Protein AF-A0A1J5DB00-F1 (afdb_monomer)

Structure (mmCIF, N/CA/C/O backbone):
data_AF-A0A1J5DB00-F1
#
_entry.id   AF-A0A1J5DB00-F1
#
loop_
_atom_site.group_PDB
_atom_site.id
_atom_site.type_symbol
_atom_site.label_atom_id
_atom_site.label_alt_id
_atom_site.label_comp_id
_atom_site.label_asym_id
_atom_site.label_entity_id
_atom_site.label_seq_id
_atom_site.pdbx_PDB_ins_code
_atom_site.Cartn_x
_atom_site.Cartn_y
_atom_site.Cartn_z
_atom_site.occupancy
_atom_site.B_iso_or_equiv
_atom_site.auth_seq_id
_atom_site.auth_comp_id
_atom_site.auth_asym_id
_atom_site.auth_atom_id
_atom_site.pdbx_PDB_model_num
ATOM 1 N N . MET A 1 1 ? -11.918 16.821 62.095 1.00 51.75 1 MET A N 1
ATOM 2 C CA . MET A 1 1 ? -10.969 15.882 61.444 1.00 51.75 1 MET A CA 1
ATOM 3 C C . MET A 1 1 ? -11.623 15.010 60.365 1.00 51.75 1 MET A C 1
ATOM 5 O O . MET A 1 1 ? -10.989 14.766 59.352 1.00 51.75 1 MET A O 1
ATOM 9 N N . LYS A 1 2 ? -12.893 14.597 60.517 1.00 47.22 2 LYS A N 1
ATOM 10 C CA . LYS A 1 2 ? -13.600 13.704 59.570 1.00 47.22 2 LYS A CA 1
ATOM 11 C C . LYS A 1 2 ? -13.885 14.350 58.197 1.00 47.22 2 LYS A C 1
ATOM 13 O O . LYS A 1 2 ? -13.725 13.693 57.183 1.00 47.22 2 LYS A O 1
ATOM 18 N N . GLY A 1 3 ? -14.226 15.646 58.177 1.00 50.00 3 GLY A N 1
ATOM 19 C CA . GLY A 1 3 ? -14.542 16.398 56.949 1.00 50.00 3 GLY A CA 1
ATOM 20 C C . GLY A 1 3 ? -13.332 16.823 56.103 1.00 50.00 3 GLY A C 1
ATOM 21 O O . GLY A 1 3 ? -13.448 16.982 54.895 1.00 50.00 3 GLY A O 1
ATOM 22 N N . VAL A 1 4 ? -12.154 16.974 56.719 1.00 58.81 4 VAL A N 1
ATOM 23 C CA . VAL A 1 4 ? -10.918 17.361 56.008 1.00 58.81 4 VAL A CA 1
ATOM 24 C C . VAL A 1 4 ? -10.347 16.165 55.243 1.00 58.81 4 VAL A C 1
ATOM 26 O O . VAL A 1 4 ? -9.929 16.308 54.098 1.00 58.81 4 VAL A O 1
ATOM 29 N N . ALA A 1 5 ? -10.414 14.969 55.838 1.00 57.78 5 ALA A N 1
ATOM 30 C CA . ALA A 1 5 ? -10.019 13.729 55.178 1.00 57.78 5 ALA A CA 1
ATOM 31 C C . ALA A 1 5 ? -10.920 13.404 53.972 1.00 57.78 5 ALA A C 1
ATOM 33 O O . ALA A 1 5 ? -10.422 12.997 52.930 1.00 57.78 5 ALA A O 1
ATOM 34 N N . THR A 1 6 ? -12.233 13.642 54.067 1.00 59.72 6 THR A N 1
ATOM 35 C CA . THR A 1 6 ? -13.166 13.377 52.958 1.00 59.72 6 THR A CA 1
ATOM 36 C C . THR A 1 6 ? -13.004 14.347 51.788 1.00 59.72 6 THR A C 1
ATOM 38 O O . THR A 1 6 ? -13.083 13.923 50.641 1.00 59.72 6 THR A O 1
ATOM 41 N N . VAL A 1 7 ? -12.725 15.631 52.047 1.00 61.22 7 VAL A N 1
ATOM 42 C CA . VAL A 1 7 ? -12.489 16.622 50.978 1.00 61.22 7 VAL A CA 1
ATOM 43 C C . VAL A 1 7 ? -11.171 16.347 50.247 1.00 61.22 7 VAL A C 1
ATOM 45 O O . VAL A 1 7 ? -11.119 16.458 49.025 1.00 61.22 7 VAL A O 1
ATOM 48 N N . ALA A 1 8 ? -10.133 15.917 50.972 1.00 59.66 8 ALA A N 1
ATOM 49 C CA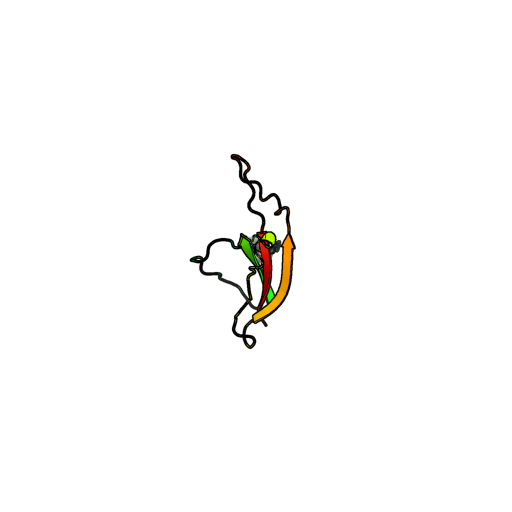 . ALA A 1 8 ? -8.843 15.567 50.382 1.00 59.66 8 ALA A CA 1
ATOM 50 C C . ALA A 1 8 ? -8.910 14.320 49.479 1.00 59.66 8 ALA A C 1
ATOM 52 O O . ALA A 1 8 ? -8.236 14.263 48.458 1.00 59.66 8 ALA A O 1
ATOM 53 N N . VAL A 1 9 ? -9.741 13.328 49.812 1.00 60.09 9 VAL A N 1
ATOM 54 C CA . VAL A 1 9 ? -9.886 12.114 48.986 1.00 60.09 9 VAL A CA 1
ATOM 55 C C . VAL A 1 9 ? -10.643 12.404 47.684 1.00 60.09 9 VAL A C 1
ATOM 57 O O . VAL A 1 9 ? -10.287 11.874 46.633 1.00 60.09 9 VAL A O 1
ATOM 60 N N . ILE A 1 10 ? -11.646 13.287 47.721 1.00 61.22 10 ILE A N 1
ATOM 61 C CA . ILE A 1 10 ? -12.435 13.659 46.536 1.00 61.22 10 ILE A CA 1
ATOM 62 C C . ILE A 1 10 ? -11.610 14.512 45.559 1.00 61.22 10 ILE A C 1
ATOM 64 O O . ILE A 1 10 ? -11.731 14.341 44.346 1.00 61.22 10 ILE A O 1
ATOM 68 N N . SER A 1 11 ? -10.735 15.393 46.056 1.00 57.62 11 SER A N 1
ATOM 69 C CA . SER A 1 11 ? -9.869 16.204 45.189 1.00 57.62 11 SER A CA 1
ATOM 70 C C . SER A 1 11 ? -8.800 15.372 44.472 1.00 57.62 11 SER A C 1
ATOM 72 O O . SER A 1 11 ? -8.510 15.640 43.308 1.00 57.62 11 SER A O 1
ATOM 74 N N . ILE A 1 12 ? -8.264 14.328 45.113 1.00 57.94 12 ILE A N 1
ATOM 75 C CA . ILE A 1 12 ? -7.281 13.414 44.505 1.00 57.94 12 ILE A CA 1
ATOM 76 C C . ILE A 1 12 ? -7.916 12.582 43.375 1.00 57.94 12 ILE A C 1
ATOM 78 O O . ILE A 1 12 ? -7.274 12.359 42.351 1.00 57.94 12 ILE A O 1
ATOM 82 N N . LEU A 1 13 ? -9.189 1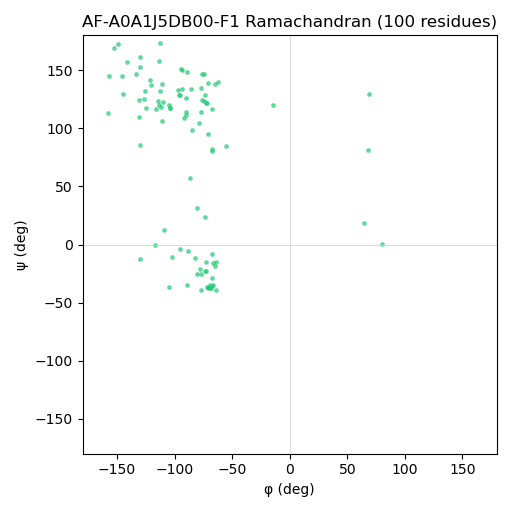2.193 43.514 1.00 55.47 13 LEU A N 1
ATOM 83 C CA . LEU A 1 13 ? -9.937 11.424 42.507 1.00 55.47 13 LEU A CA 1
ATOM 84 C C . LEU A 1 13 ? -10.217 12.204 41.208 1.00 55.47 13 LEU A C 1
ATOM 86 O O . LEU A 1 13 ? -10.290 11.601 40.140 1.00 55.47 13 LEU A O 1
ATOM 90 N N . MET A 1 14 ? -10.337 13.535 41.268 1.00 56.50 14 MET A N 1
ATOM 91 C CA . MET A 1 14 ? -10.595 14.367 40.081 1.00 56.50 14 MET A CA 1
ATOM 92 C C . MET A 1 14 ? -9.344 14.661 39.240 1.00 56.50 14 MET A C 1
ATOM 94 O O . MET A 1 14 ? -9.458 14.883 38.037 1.00 56.50 14 MET A O 1
ATOM 98 N N . VAL A 1 15 ? -8.142 14.627 39.828 1.00 55.88 15 VAL A N 1
ATOM 99 C CA . VAL A 1 15 ? -6.883 14.879 39.094 1.00 55.88 15 VAL A CA 1
ATOM 100 C C . VAL A 1 15 ? -6.510 13.699 38.184 1.00 55.88 15 VAL A C 1
ATOM 102 O O . VAL A 1 15 ? -5.833 13.877 37.173 1.00 55.88 15 VAL A O 1
ATOM 105 N N . SER A 1 16 ? -7.008 12.496 38.478 1.00 56.28 16 SER A N 1
ATOM 106 C CA . SER A 1 16 ? -6.722 11.281 37.704 1.00 56.28 16 SER A CA 1
ATOM 107 C C . SER A 1 16 ? -7.421 11.223 36.339 1.00 56.28 16 SER A C 1
ATOM 109 O O . SER A 1 16 ? -7.028 10.422 35.497 1.00 56.28 16 SER A O 1
ATOM 111 N N . LEU A 1 17 ? -8.433 12.064 36.091 1.00 53.91 17 LEU A N 1
ATOM 112 C CA . LEU A 1 17 ? -9.245 12.010 34.866 1.00 53.91 17 LEU A CA 1
ATOM 113 C C . LEU A 1 17 ? -8.683 12.840 33.698 1.00 53.91 17 LEU A C 1
ATOM 115 O O . LEU A 1 17 ? -9.210 12.763 32.593 1.00 53.91 17 LEU A O 1
ATOM 119 N N . ILE A 1 18 ? -7.613 13.616 33.911 1.00 57.22 18 ILE A N 1
ATOM 120 C CA . ILE A 1 18 ? -7.050 14.520 32.885 1.00 57.22 18 ILE A CA 1
ATOM 121 C C . ILE A 1 18 ? -5.777 13.935 32.235 1.00 57.22 18 ILE A C 1
ATOM 123 O O . ILE A 1 18 ? -5.342 14.392 31.181 1.00 57.22 18 ILE A O 1
ATOM 127 N N . ALA A 1 19 ? -5.216 12.848 32.775 1.00 57.25 19 ALA A N 1
ATOM 128 C CA . ALA A 1 19 ? -4.028 12.173 32.233 1.00 57.25 19 ALA A CA 1
ATOM 129 C C . ALA A 1 19 ? -4.331 11.219 31.052 1.00 57.25 19 ALA A C 1
ATOM 131 O O . ALA A 1 19 ? -3.672 10.196 30.891 1.00 57.25 19 ALA A O 1
ATOM 132 N N . GLY A 1 20 ? -5.350 11.531 30.245 1.00 52.94 20 GLY A N 1
ATOM 133 C CA . GLY A 1 20 ? -5.812 10.702 29.125 1.00 52.94 20 GLY A CA 1
ATOM 134 C C . GLY A 1 20 ? -5.694 11.345 27.743 1.00 52.94 20 GLY A C 1
ATOM 135 O O . GLY A 1 20 ? -6.033 10.703 26.755 1.00 52.94 20 GLY A O 1
ATOM 136 N N . CYS A 1 21 ? -5.203 12.584 27.627 1.00 57.72 21 CYS A N 1
ATOM 137 C CA . CYS A 1 21 ? -4.976 13.222 26.324 1.00 57.72 21 CYS A CA 1
ATOM 138 C C . CYS A 1 21 ? -3.585 12.849 25.771 1.00 57.72 21 CYS A C 1
ATOM 140 O O . CYS A 1 21 ? -2.727 13.696 25.557 1.00 57.72 21 CYS A O 1
ATOM 142 N N . GLY A 1 22 ? -3.334 11.545 25.632 1.00 52.91 22 GLY A N 1
ATOM 143 C CA . GLY A 1 22 ? -2.142 10.978 24.984 1.00 52.91 22 GLY A CA 1
ATOM 144 C C . GLY A 1 22 ? -2.461 10.322 23.637 1.00 52.91 22 GLY A C 1
ATOM 145 O O . GLY A 1 22 ? -1.657 9.556 23.115 1.00 52.91 22 GLY A O 1
ATOM 146 N N . GLY A 1 23 ? -3.662 10.563 23.107 1.00 49.94 23 GLY A N 1
ATOM 147 C CA . GLY A 1 23 ? -4.140 9.971 21.866 1.00 49.94 23 GLY A CA 1
ATOM 148 C C . GLY A 1 23 ? -3.677 10.758 20.647 1.00 49.94 23 GLY A C 1
ATOM 149 O O . GLY A 1 23 ? -4.321 11.725 20.266 1.00 49.94 23 GLY A O 1
ATOM 150 N N . VAL A 1 24 ? -2.602 10.266 20.028 1.00 50.41 24 VAL A N 1
ATOM 151 C CA . VAL A 1 24 ? -2.281 10.421 18.601 1.00 50.41 24 VAL A CA 1
ATOM 152 C C . VAL A 1 24 ? -1.931 11.854 18.164 1.00 50.41 24 VAL A C 1
ATOM 154 O O . VAL A 1 24 ? -2.709 12.557 17.527 1.00 50.41 24 VAL A O 1
ATOM 157 N N . CYS A 1 25 ? -0.676 12.253 18.395 1.00 51.75 25 CYS A N 1
ATOM 158 C CA . CYS A 1 25 ? 0.004 13.174 17.479 1.00 51.75 25 CYS A CA 1
ATOM 159 C C . CYS A 1 25 ? 0.220 12.413 16.156 1.00 51.75 25 CYS A C 1
ATOM 161 O O . CYS A 1 25 ? 1.263 11.797 15.958 1.00 51.75 25 CYS A O 1
ATOM 163 N N . GLY A 1 26 ? -0.831 12.345 15.334 1.00 54.81 26 GLY A N 1
ATOM 164 C CA . GLY A 1 26 ? -0.938 11.472 14.166 1.00 54.81 26 GLY A CA 1
ATOM 165 C C . GLY A 1 26 ? -0.040 11.905 13.020 1.00 54.81 26 GLY A C 1
ATOM 166 O O . GLY A 1 26 ? -0.421 12.747 12.212 1.00 54.81 26 GLY A O 1
ATOM 167 N N . GLY A 1 27 ? 1.150 11.315 12.949 1.00 66.50 27 GLY A N 1
ATOM 168 C CA . GLY A 1 27 ? 1.815 11.122 11.667 1.00 66.50 27 GLY A CA 1
ATOM 169 C C . GLY A 1 27 ? 1.147 9.964 10.928 1.00 66.50 27 GLY A C 1
ATOM 170 O O . GLY A 1 27 ? 0.673 9.022 11.561 1.00 66.50 27 GLY A O 1
ATOM 171 N N . VAL A 1 28 ? 1.093 10.038 9.600 1.00 80.81 28 VAL A N 1
ATOM 172 C CA . VAL A 1 28 ? 0.718 8.885 8.775 1.00 80.81 28 VAL A CA 1
ATOM 173 C 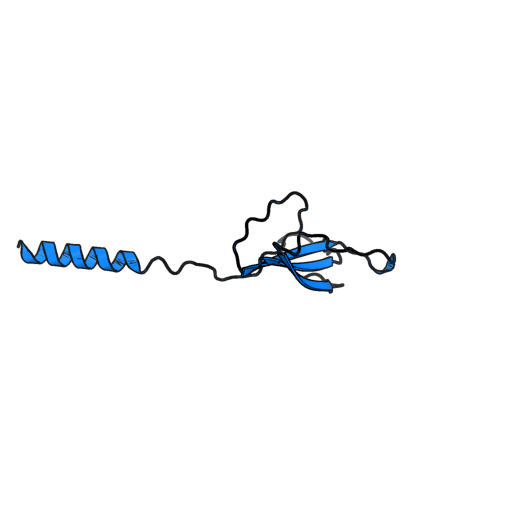C . VAL A 1 28 ? 1.878 7.891 8.822 1.00 80.81 28 VAL A C 1
ATOM 175 O O . VAL A 1 28 ? 3.012 8.250 8.498 1.00 80.81 28 VAL A O 1
ATOM 178 N N . GLU A 1 29 ? 1.607 6.667 9.268 1.00 85.44 29 GLU A N 1
ATOM 179 C CA . GLU A 1 29 ? 2.622 5.616 9.369 1.00 85.44 29 GLU A CA 1
ATOM 180 C C . GLU A 1 29 ? 3.035 5.134 7.972 1.00 85.44 29 GLU A C 1
ATOM 182 O O . GLU A 1 29 ? 2.195 4.975 7.082 1.00 85.44 29 GLU A O 1
ATOM 187 N N . VAL A 1 30 ? 4.339 4.910 7.783 1.00 87.00 30 VAL A N 1
ATOM 188 C CA . VAL A 1 30 ? 4.931 4.491 6.505 1.00 87.00 30 VAL A CA 1
ATOM 189 C C . VAL A 1 30 ? 5.514 3.092 6.648 1.00 87.00 30 VAL A C 1
ATOM 191 O O . VAL A 1 30 ? 6.400 2.855 7.470 1.00 87.00 30 VAL A O 1
ATOM 194 N N . TYR A 1 31 ? 5.059 2.183 5.796 1.00 87.75 31 TYR A N 1
ATOM 195 C CA . TYR A 1 31 ? 5.438 0.778 5.768 1.00 87.75 31 TYR A CA 1
ATOM 196 C C . TYR A 1 31 ? 6.260 0.478 4.517 1.00 87.75 31 TYR A C 1
ATOM 198 O O . TYR A 1 31 ? 5.950 0.963 3.435 1.00 87.75 31 TYR A O 1
ATOM 206 N N . THR A 1 32 ? 7.319 -0.317 4.668 1.00 88.31 32 THR A N 1
ATOM 207 C CA . THR A 1 32 ? 8.209 -0.728 3.558 1.00 88.31 32 THR A CA 1
ATOM 208 C C . THR A 1 32 ? 8.443 -2.237 3.515 1.00 88.31 32 THR A C 1
ATOM 210 O O . THR A 1 32 ? 8.969 -2.751 2.533 1.00 88.31 32 THR A O 1
ATOM 213 N N . ASP A 1 33 ? 8.057 -2.947 4.576 1.00 89.38 33 ASP A N 1
ATOM 214 C CA . ASP A 1 33 ? 8.222 -4.390 4.709 1.00 89.38 33 ASP A CA 1
ATOM 215 C C . ASP A 1 33 ? 6.941 -5.104 4.264 1.00 89.38 33 ASP A C 1
ATOM 217 O O . ASP A 1 33 ? 5.846 -4.780 4.726 1.00 89.38 33 ASP A O 1
ATOM 221 N N . SER A 1 34 ? 7.084 -6.083 3.372 1.00 88.38 34 SER A N 1
ATOM 222 C CA . SER A 1 34 ? 5.978 -6.873 2.835 1.00 88.38 34 SER A CA 1
ATOM 223 C C . SER A 1 34 ? 5.383 -7.869 3.832 1.00 88.38 34 SER A C 1
ATOM 225 O O . SER A 1 34 ? 4.248 -8.296 3.644 1.00 88.38 34 SER A O 1
ATOM 227 N N . GLU A 1 35 ? 6.127 -8.274 4.865 1.00 92.19 35 GLU A N 1
ATOM 228 C CA . GLU A 1 35 ? 5.660 -9.265 5.850 1.00 92.19 35 GLU A CA 1
ATOM 229 C C . GLU A 1 35 ? 5.062 -8.616 7.108 1.00 92.19 35 GLU A C 1
ATOM 231 O O . GLU A 1 35 ? 4.547 -9.302 7.997 1.00 92.19 35 GLU A O 1
ATOM 236 N N . GLN A 1 36 ? 5.099 -7.285 7.196 1.00 91.12 36 GLN A N 1
ATOM 237 C CA . GLN A 1 36 ? 4.595 -6.563 8.352 1.00 91.12 36 GLN A CA 1
ATOM 238 C C . GLN A 1 36 ? 3.062 -6.536 8.378 1.00 91.12 36 GLN A C 1
ATOM 240 O O . GLN A 1 36 ? 2.402 -6.002 7.488 1.00 91.12 36 GLN A O 1
ATOM 245 N N . VAL A 1 37 ? 2.484 -7.029 9.476 1.00 93.69 37 VAL A N 1
ATOM 246 C CA . VAL A 1 37 ? 1.056 -6.851 9.762 1.00 93.69 37 VAL A CA 1
ATOM 247 C C . VAL A 1 37 ? 0.796 -5.400 10.174 1.00 93.69 37 VAL A C 1
ATOM 249 O O . VAL A 1 37 ? 1.351 -4.912 11.161 1.00 93.69 37 VAL A O 1
ATOM 252 N N . ILE A 1 38 ? -0.074 -4.719 9.427 1.00 91.75 38 ILE A N 1
ATOM 253 C CA . ILE A 1 38 ? -0.489 -3.338 9.691 1.00 91.75 38 ILE A CA 1
ATOM 254 C C . ILE A 1 38 ? -1.749 -3.356 10.562 1.00 91.75 38 ILE A C 1
ATOM 256 O O . ILE A 1 38 ? -2.838 -3.699 10.103 1.00 91.75 38 ILE A O 1
ATOM 260 N N . ASN A 1 39 ? -1.608 -2.960 11.828 1.00 91.19 39 ASN A N 1
ATOM 261 C CA . ASN A 1 39 ? -2.742 -2.774 12.731 1.00 91.19 39 ASN A CA 1
ATOM 262 C C . ASN A 1 39 ? -3.242 -1.329 12.629 1.00 91.19 39 ASN A C 1
ATOM 264 O O . ASN A 1 39 ? -2.555 -0.411 13.070 1.00 91.19 39 ASN A O 1
ATOM 268 N N . THR A 1 40 ? -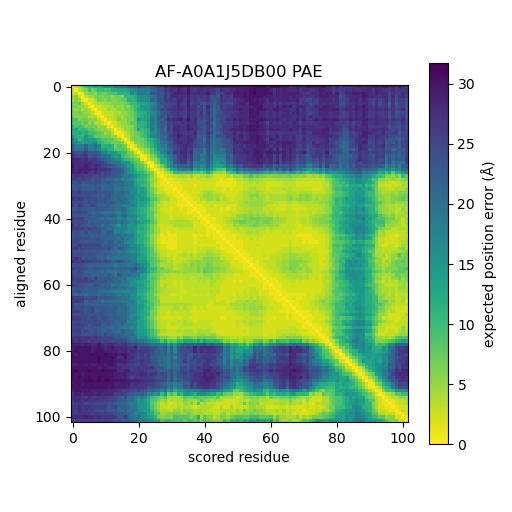4.443 -1.136 12.082 1.00 88.00 40 THR A N 1
ATOM 269 C CA . THR A 1 40 ? -5.058 0.185 11.879 1.00 88.00 40 THR A CA 1
ATOM 270 C C . THR A 1 40 ? -6.493 0.234 12.413 1.00 88.00 40 THR A C 1
ATOM 272 O O . THR A 1 40 ? -7.130 -0.802 12.627 1.00 88.00 40 THR A O 1
ATOM 275 N N . THR A 1 41 ? -7.017 1.435 12.645 1.00 87.31 41 THR A N 1
ATOM 276 C CA . THR A 1 41 ? -8.409 1.671 13.060 1.00 87.31 41 THR A CA 1
ATOM 277 C C . THR A 1 41 ? -9.207 2.383 11.961 1.00 87.31 41 THR A C 1
ATOM 279 O O . THR A 1 41 ? -8.681 2.718 10.903 1.00 87.31 41 THR A O 1
ATOM 282 N N . VAL A 1 42 ? -10.521 2.530 12.153 1.00 85.94 42 VAL A N 1
ATOM 283 C CA . VAL A 1 42 ? -11.393 3.205 11.171 1.00 85.94 42 VAL A CA 1
ATOM 284 C C . VAL A 1 42 ? -10.964 4.669 11.017 1.00 85.94 42 VAL A C 1
ATOM 286 O O . VAL A 1 42 ? -10.663 5.318 12.019 1.00 85.94 42 VAL A O 1
ATOM 289 N N . ASN A 1 43 ? -10.967 5.181 9.781 1.00 85.06 43 ASN A N 1
ATOM 290 C CA . ASN A 1 43 ? -10.515 6.529 9.405 1.00 85.06 43 ASN A CA 1
ATOM 291 C C . ASN A 1 43 ? -9.019 6.813 9.632 1.00 85.06 43 ASN A C 1
ATOM 293 O O . ASN A 1 43 ? -8.623 7.976 9.698 1.00 85.06 43 ASN A O 1
ATOM 297 N N . GLN A 1 44 ? -8.183 5.783 9.778 1.00 86.56 44 GLN A N 1
ATOM 298 C CA . GLN A 1 44 ? -6.734 5.962 9.784 1.00 86.56 44 GLN A CA 1
ATOM 299 C C . GLN A 1 44 ? -6.142 5.685 8.406 1.00 86.56 44 GLN A C 1
ATOM 301 O O . GLN A 1 44 ? -6.434 4.669 7.772 1.00 86.56 44 GLN A O 1
ATOM 306 N N . GLU A 1 45 ? -5.282 6.601 7.978 1.00 89.62 45 GLU A N 1
ATOM 307 C CA . GLU A 1 45 ? -4.473 6.483 6.772 1.00 89.62 45 GLU A CA 1
ATOM 308 C C . GLU A 1 45 ? -3.143 5.804 7.090 1.00 89.62 45 GLU A C 1
ATOM 310 O O . GLU A 1 45 ? -2.568 5.980 8.169 1.00 89.62 45 GLU A O 1
ATOM 315 N N . PHE A 1 46 ? -2.631 5.069 6.114 1.00 90.19 46 PHE A N 1
ATOM 316 C CA . PHE A 1 46 ? -1.272 4.557 6.126 1.00 90.19 46 PHE A CA 1
ATOM 317 C C . PHE A 1 46 ? -0.667 4.637 4.729 1.00 90.19 46 PHE A C 1
ATOM 319 O O . PHE A 1 46 ? -1.374 4.674 3.719 1.00 90.19 46 PHE A O 1
ATOM 326 N N . ILE A 1 47 ? 0.661 4.656 4.682 1.00 91.19 47 ILE A N 1
ATOM 327 C CA . ILE A 1 47 ? 1.435 4.684 3.447 1.00 91.19 47 ILE A CA 1
ATOM 328 C C . ILE A 1 47 ? 2.192 3.370 3.305 1.00 91.19 47 ILE A C 1
ATOM 330 O O . ILE A 1 47 ? 2.888 2.948 4.224 1.00 91.19 47 ILE A O 1
ATOM 334 N N . ILE A 1 48 ? 2.122 2.761 2.127 1.00 90.31 48 ILE A N 1
ATOM 335 C CA . ILE A 1 48 ? 3.020 1.691 1.700 1.00 90.31 48 ILE A CA 1
ATOM 336 C C . ILE A 1 48 ? 4.017 2.300 0.714 1.00 90.31 48 ILE A C 1
ATOM 338 O O . ILE A 1 48 ? 3.630 2.801 -0.341 1.00 90.31 48 ILE A O 1
ATOM 342 N N . ALA A 1 49 ? 5.299 2.273 1.063 1.00 90.31 49 ALA A N 1
ATOM 343 C CA . ALA A 1 49 ? 6.387 2.738 0.221 1.00 90.31 49 ALA A CA 1
ATOM 344 C C . ALA A 1 49 ? 7.145 1.541 -0.368 1.00 90.31 49 ALA A C 1
ATOM 346 O O . ALA A 1 49 ? 7.692 0.717 0.364 1.00 90.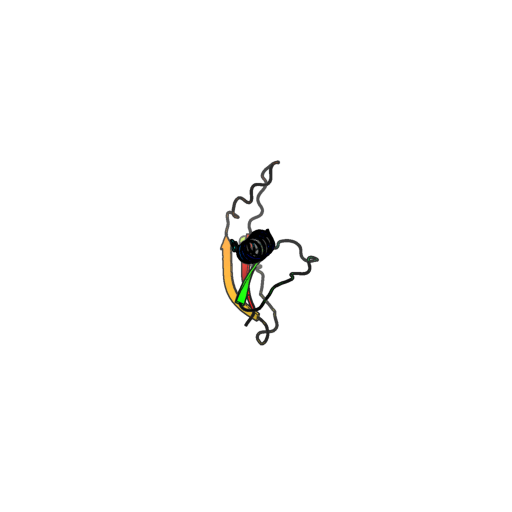31 49 ALA A O 1
ATOM 347 N N . LEU A 1 50 ? 7.173 1.461 -1.698 1.00 88.50 50 LEU A N 1
ATOM 348 C CA . LEU A 1 50 ? 7.802 0.387 -2.463 1.00 88.50 50 LEU A CA 1
ATOM 349 C C . LEU A 1 50 ? 8.869 0.959 -3.387 1.00 88.50 50 LEU A C 1
ATOM 351 O O . LEU A 1 50 ? 8.661 1.998 -4.011 1.00 88.50 50 LEU A O 1
ATOM 355 N N . ASP A 1 51 ? 9.981 0.256 -3.545 1.00 87.38 51 ASP A N 1
ATOM 356 C CA . ASP A 1 51 ? 10.988 0.634 -4.533 1.00 87.38 51 ASP A CA 1
ATOM 357 C C . ASP A 1 51 ? 10.411 0.497 -5.952 1.00 87.38 51 ASP A C 1
ATOM 359 O O . ASP A 1 51 ? 9.691 -0.456 -6.269 1.00 87.38 51 ASP A O 1
ATOM 363 N N . SER A 1 52 ? 10.707 1.462 -6.824 1.00 83.50 52 SER A N 1
ATOM 364 C CA . SER A 1 52 ? 10.201 1.478 -8.199 1.00 83.50 52 SER A CA 1
ATOM 365 C C . SER A 1 52 ? 11.214 2.071 -9.173 1.00 83.50 52 SER A C 1
ATOM 367 O O . SER A 1 52 ? 11.944 3.009 -8.854 1.00 83.50 52 SER A O 1
ATOM 369 N N . ASN A 1 53 ? 11.246 1.528 -10.393 1.00 85.50 53 ASN A N 1
ATOM 370 C CA . ASN A 1 53 ? 12.072 2.033 -11.485 1.00 85.50 53 ASN A CA 1
ATOM 371 C C . ASN A 1 53 ? 11.235 2.209 -12.768 1.00 85.50 53 ASN A C 1
ATOM 373 O O . ASN A 1 53 ? 11.250 1.327 -13.636 1.00 85.50 53 ASN A O 1
ATOM 377 N N . PRO A 1 54 ? 10.559 3.359 -12.948 1.00 84.12 54 PRO A N 1
ATOM 378 C CA . PRO A 1 54 ? 9.657 3.577 -14.078 1.00 84.12 54 PRO A CA 1
ATOM 379 C C . PRO A 1 54 ? 10.374 3.617 -15.433 1.00 84.12 54 PRO A C 1
ATOM 381 O O . PRO A 1 54 ? 9.730 3.453 -16.465 1.00 84.12 54 PRO A O 1
ATOM 384 N N . THR A 1 55 ? 11.706 3.775 -15.471 1.00 87.62 55 THR A N 1
ATOM 385 C CA . THR A 1 55 ? 12.473 3.746 -16.735 1.00 87.62 55 THR A CA 1
ATOM 386 C C . THR A 1 55 ? 12.437 2.382 -17.424 1.00 87.62 55 THR A C 1
ATOM 388 O O . THR A 1 55 ? 12.698 2.284 -18.619 1.00 87.62 55 THR A O 1
ATOM 391 N N . THR A 1 56 ? 12.081 1.333 -16.680 1.00 90.00 56 THR A N 1
ATOM 392 C CA . THR A 1 56 ? 11.917 -0.027 -17.204 1.00 90.00 56 THR A CA 1
ATOM 393 C C . THR A 1 56 ? 10.555 -0.263 -17.861 1.00 90.00 56 THR A C 1
ATOM 395 O O . THR A 1 56 ? 10.375 -1.290 -18.510 1.00 90.00 56 THR A O 1
ATOM 398 N N . GLY A 1 57 ? 9.598 0.658 -17.695 1.00 89.19 57 GLY A N 1
ATOM 399 C CA . GLY A 1 57 ? 8.207 0.482 -18.120 1.00 89.19 57 GLY A CA 1
ATOM 400 C C . GLY A 1 57 ? 7.345 -0.350 -17.162 1.00 89.19 57 GLY A C 1
ATOM 401 O O . GLY A 1 57 ? 6.166 -0.542 -17.445 1.00 89.19 57 GLY A O 1
ATOM 402 N N . TYR A 1 58 ? 7.899 -0.822 -16.041 1.00 88.62 58 TYR A N 1
ATOM 403 C CA . TYR A 1 58 ? 7.156 -1.519 -14.988 1.00 88.62 58 TYR A CA 1
ATOM 404 C C . TYR A 1 58 ? 6.722 -0.556 -13.876 1.00 88.62 58 TYR A C 1
ATOM 406 O O . TYR A 1 58 ? 7.401 0.435 -13.593 1.00 88.62 58 TYR A O 1
ATOM 414 N N . GLY A 1 59 ? 5.605 -0.882 -13.226 1.00 87.44 59 GLY A N 1
ATOM 415 C CA . GLY A 1 59 ? 5.046 -0.159 -12.087 1.00 87.44 59 GLY A CA 1
ATOM 416 C C . GLY A 1 59 ? 4.289 -1.102 -11.156 1.00 87.44 59 GLY A C 1
ATOM 417 O O . GLY A 1 59 ? 4.114 -2.282 -11.468 1.00 87.44 59 GLY A O 1
ATOM 418 N N . TRP A 1 60 ? 3.869 -0.577 -10.010 1.00 90.25 60 TRP A N 1
ATOM 419 C CA . TRP A 1 60 ? 2.998 -1.296 -9.087 1.00 90.25 60 TRP A CA 1
ATOM 420 C C . TRP A 1 60 ? 1.543 -0.948 -9.382 1.00 90.25 60 TRP A C 1
ATOM 422 O O . TRP A 1 60 ? 1.252 0.157 -9.824 1.00 90.25 60 TRP A O 1
ATOM 432 N N . GLU A 1 61 ? 0.647 -1.890 -9.119 1.00 91.25 61 GLU A N 1
ATOM 433 C CA . GLU A 1 61 ? -0.797 -1.689 -9.186 1.00 91.25 61 GLU A CA 1
ATOM 434 C C . GLU A 1 61 ? -1.387 -2.134 -7.847 1.00 91.25 61 GLU A C 1
ATOM 436 O O . GLU A 1 61 ? -1.120 -3.245 -7.377 1.00 91.25 61 GLU A O 1
ATOM 441 N N . ALA A 1 62 ? -2.141 -1.249 -7.196 1.00 91.81 62 ALA A N 1
ATOM 442 C CA . ALA A 1 62 ? -2.765 -1.556 -5.919 1.00 91.81 62 ALA A CA 1
ATOM 443 C C . ALA A 1 62 ? -3.990 -2.462 -6.128 1.00 91.81 62 ALA A C 1
ATOM 445 O O . ALA A 1 62 ? -4.927 -2.102 -6.832 1.00 91.81 62 ALA A O 1
ATOM 446 N N . SER A 1 63 ? -4.005 -3.619 -5.463 1.00 93.44 63 SER A N 1
ATOM 447 C CA . SER A 1 63 ? -5.141 -4.547 -5.441 1.00 93.44 63 SER A CA 1
ATOM 448 C C . SER A 1 63 ? -5.546 -4.820 -3.995 1.00 93.44 63 SER A C 1
ATOM 450 O O . SER A 1 63 ? -4.762 -5.373 -3.224 1.00 93.44 63 SER A O 1
ATOM 452 N N . TYR A 1 64 ? -6.767 -4.441 -3.622 1.00 92.44 64 TYR A N 1
ATOM 453 C CA . TYR A 1 64 ? -7.286 -4.527 -2.253 1.00 92.44 64 TYR A CA 1
ATOM 454 C C . TYR A 1 64 ? -8.820 -4.670 -2.243 1.00 92.44 64 TYR A C 1
ATOM 456 O O . TYR A 1 64 ? -9.475 -4.512 -3.270 1.00 92.44 64 TYR A O 1
ATOM 464 N N . ASP A 1 65 ? -9.407 -4.986 -1.082 1.00 94.31 65 ASP A N 1
ATOM 465 C CA . ASP A 1 65 ? -10.868 -5.025 -0.912 1.00 94.31 65 ASP A CA 1
ATOM 466 C C . ASP A 1 65 ? -11.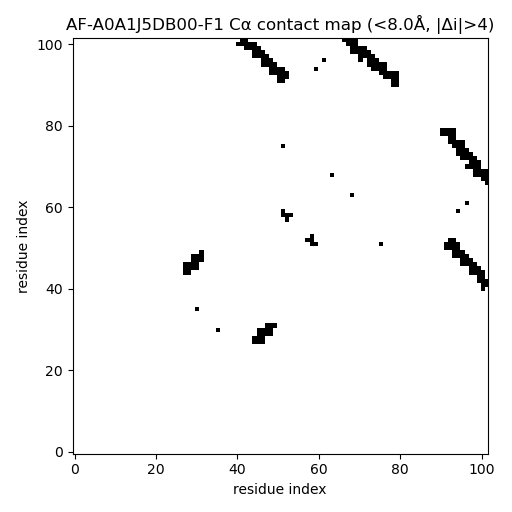434 -3.606 -0.745 1.00 94.31 65 ASP A C 1
ATOM 468 O O . ASP A 1 65 ? -11.321 -2.996 0.323 1.00 94.31 65 ASP A O 1
ATOM 472 N N . GLU A 1 66 ? -12.068 -3.095 -1.800 1.00 92.69 66 GLU A N 1
ATOM 473 C CA . GLU A 1 66 ? -12.680 -1.760 -1.853 1.00 92.69 66 GLU A CA 1
ATOM 474 C C . GLU A 1 66 ? -13.854 -1.564 -0.875 1.00 92.69 66 GLU A C 1
ATOM 476 O O . GLU A 1 66 ? -14.270 -0.435 -0.608 1.00 92.69 66 GLU A O 1
ATOM 481 N N . ASN A 1 67 ? -14.411 -2.646 -0.314 1.00 92.88 67 ASN A N 1
ATOM 482 C CA . ASN A 1 67 ? -15.435 -2.532 0.728 1.00 92.88 67 ASN A CA 1
ATOM 483 C C . ASN A 1 67 ? -14.830 -2.204 2.097 1.00 92.88 67 ASN A C 1
ATOM 485 O O . ASN A 1 67 ? -15.543 -1.718 2.976 1.00 92.88 67 ASN A O 1
ATOM 489 N N . MET A 1 68 ? -13.537 -2.485 2.286 1.00 89.75 68 MET A 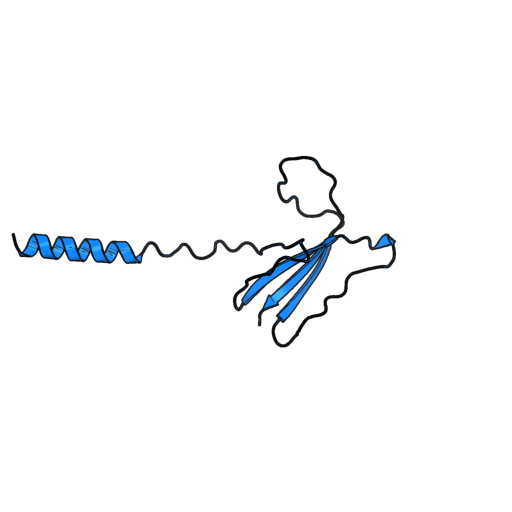N 1
ATOM 490 C CA . MET A 1 68 ? -12.816 -2.264 3.538 1.00 89.75 68 MET A CA 1
ATOM 491 C C . MET A 1 68 ? -11.895 -1.044 3.465 1.00 89.75 68 MET A C 1
ATOM 493 O O . MET A 1 68 ? -11.731 -0.343 4.462 1.00 89.75 68 MET A O 1
ATOM 497 N N . LEU A 1 69 ? -11.279 -0.809 2.310 1.00 94.31 69 LEU A N 1
ATOM 498 C CA . LEU A 1 69 ? -10.230 0.183 2.117 1.00 94.31 69 LEU A CA 1
ATOM 499 C C . LEU A 1 69 ? -10.528 1.081 0.908 1.00 94.31 69 LEU A C 1
ATOM 501 O O . LEU A 1 69 ? -11.163 0.647 -0.049 1.00 94.31 69 LEU A O 1
ATOM 505 N N . SER A 1 70 ? -10.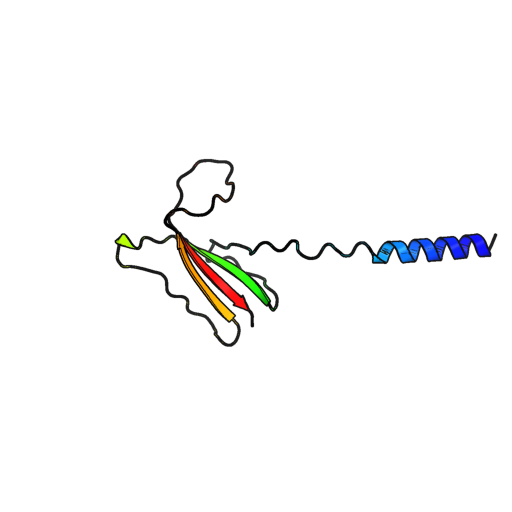023 2.311 0.920 1.00 93.44 70 SER A N 1
ATOM 506 C CA . SER A 1 70 ? -10.019 3.226 -0.222 1.00 93.44 70 SER A CA 1
ATOM 507 C C . SER A 1 70 ? -8.609 3.729 -0.507 1.00 93.44 70 SER A C 1
ATOM 509 O O . SER A 1 70 ? -7.884 4.145 0.392 1.00 93.44 70 SER A O 1
ATOM 511 N N . L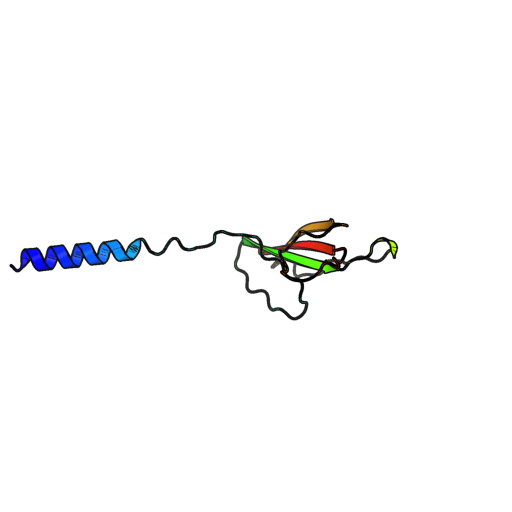EU A 1 71 ? -8.201 3.683 -1.775 1.00 94.19 71 LEU A N 1
ATOM 512 C CA . LEU A 1 71 ? -6.955 4.291 -2.227 1.00 94.19 71 LEU A CA 1
ATOM 513 C C . LEU A 1 71 ? -7.147 5.802 -2.339 1.00 94.19 71 LEU A C 1
ATOM 515 O O . LEU A 1 71 ? -7.905 6.275 -3.183 1.00 94.19 71 LEU A O 1
ATOM 519 N N . GLU A 1 72 ? -6.437 6.548 -1.500 1.00 93.25 72 GLU A N 1
ATOM 520 C CA . GLU A 1 72 ? -6.492 8.012 -1.487 1.00 93.25 72 GLU A CA 1
ATOM 521 C C . GLU A 1 72 ? -5.458 8.620 -2.440 1.00 93.25 72 GLU A C 1
ATOM 523 O O . GLU A 1 72 ? -5.695 9.668 -3.044 1.00 93.25 72 GLU A O 1
ATOM 528 N N . LYS A 1 73 ? -4.285 7.981 -2.576 1.00 89.94 73 LYS A N 1
ATOM 529 C CA . LYS A 1 73 ? -3.194 8.497 -3.410 1.00 89.94 73 LYS A CA 1
ATOM 530 C C . LYS A 1 73 ? -2.224 7.410 -3.861 1.00 89.94 73 LYS A C 1
ATOM 532 O O . LYS A 1 73 ? -1.870 6.528 -3.089 1.00 89.94 73 LYS A O 1
ATOM 537 N N . GLU A 1 74 ? -1.705 7.560 -5.072 1.00 90.88 74 GLU A N 1
ATOM 538 C CA . GLU A 1 74 ? -0.534 6.845 -5.578 1.00 90.88 74 GLU A CA 1
ATOM 539 C C . GLU A 1 74 ? 0.427 7.867 -6.202 1.00 90.88 74 GLU A C 1
ATOM 541 O O . GLU A 1 74 ? 0.029 8.672 -7.046 1.00 90.88 74 GLU A O 1
ATOM 546 N N . GLU A 1 75 ? 1.681 7.899 -5.750 1.00 87.94 75 GLU A N 1
ATOM 547 C CA . GLU A 1 75 ? 2.665 8.886 -6.203 1.00 87.94 75 GLU A CA 1
ATOM 548 C C . GLU A 1 75 ? 4.071 8.295 -6.287 1.00 87.94 75 GLU A C 1
ATOM 550 O O . GLU A 1 75 ? 4.587 7.720 -5.329 1.00 87.94 75 GLU A O 1
ATOM 555 N N . TYR A 1 76 ? 4.726 8.486 -7.432 1.00 85.25 76 TYR A N 1
ATOM 556 C CA . TYR A 1 76 ? 6.136 8.159 -7.610 1.00 85.25 76 TYR A CA 1
ATOM 557 C C . TYR A 1 76 ? 7.009 9.360 -7.254 1.00 85.25 76 TYR A C 1
ATOM 559 O O . TYR A 1 76 ? 6.852 10.438 -7.833 1.00 85.25 76 TYR A O 1
ATOM 567 N N . SER A 1 77 ? 7.977 9.159 -6.358 1.00 78.75 77 SER A N 1
ATOM 568 C CA . SER A 1 77 ? 8.973 10.175 -6.035 1.00 78.75 77 SER A CA 1
ATOM 569 C C . SER A 1 77 ? 10.378 9.713 -6.431 1.00 78.75 77 SER A C 1
ATOM 571 O O . SER A 1 77 ? 10.915 8.773 -5.834 1.00 78.75 77 SER A O 1
ATOM 573 N N . PRO A 1 78 ? 11.050 10.406 -7.373 1.00 67.56 78 PRO A N 1
ATOM 574 C CA . PRO A 1 78 ? 12.434 10.101 -7.728 1.00 67.56 78 PRO A CA 1
ATOM 575 C C . PRO A 1 78 ? 13.441 10.411 -6.601 1.00 67.56 78 PRO A C 1
ATOM 577 O O . PRO A 1 78 ? 14.611 10.055 -6.709 1.00 67.56 78 PRO A O 1
ATOM 580 N N . ASN A 1 79 ? 12.998 11.060 -5.517 1.00 57.06 79 ASN A N 1
ATOM 581 C CA . ASN A 1 79 ? 13.737 11.263 -4.271 1.00 57.06 79 ASN A CA 1
ATOM 582 C C . ASN A 1 79 ? 12.829 10.870 -3.101 1.00 57.06 79 ASN A C 1
ATOM 584 O O . ASN A 1 79 ? 11.873 11.593 -2.814 1.00 57.06 79 ASN A O 1
ATOM 588 N N . ILE A 1 80 ? 13.088 9.765 -2.399 1.00 55.16 80 ILE A N 1
ATOM 589 C CA . ILE A 1 80 ? 12.278 9.479 -1.211 1.00 55.16 80 ILE A CA 1
ATOM 590 C C . ILE A 1 80 ? 12.708 10.353 -0.032 1.00 55.16 80 ILE A C 1
ATOM 592 O O . ILE A 1 80 ? 13.892 10.539 0.258 1.00 55.16 80 ILE A O 1
ATOM 596 N N . VAL A 1 81 ? 11.680 10.898 0.613 1.00 51.34 81 VAL A N 1
ATOM 597 C CA . VAL A 1 81 ? 11.611 11.399 1.985 1.00 51.34 81 VAL A CA 1
ATOM 598 C C . VAL A 1 81 ? 12.795 10.925 2.835 1.00 51.34 81 VAL A C 1
ATOM 600 O O . VAL A 1 81 ? 12.993 9.729 3.042 1.00 51.34 81 VAL A O 1
ATOM 603 N N . GLN A 1 82 ? 13.578 11.869 3.367 1.00 41.22 82 GLN A N 1
ATOM 604 C CA . GLN A 1 82 ? 14.627 11.565 4.338 1.00 41.22 82 GLN A CA 1
ATOM 605 C C . GLN A 1 82 ? 14.008 11.091 5.660 1.00 41.22 82 GLN A C 1
ATOM 607 O O . GLN A 1 82 ? 13.902 11.851 6.619 1.00 41.22 82 GLN A O 1
ATOM 612 N N . THR A 1 83 ? 13.632 9.818 5.770 1.00 47.50 83 THR A N 1
ATOM 613 C CA . THR A 1 83 ? 13.544 9.203 7.095 1.00 47.50 83 THR A CA 1
ATOM 614 C C . THR A 1 83 ? 14.969 9.112 7.624 1.00 47.50 83 THR A C 1
ATOM 616 O O . THR A 1 83 ? 15.815 8.457 7.014 1.00 47.50 83 THR A O 1
ATOM 619 N N . LYS A 1 84 ? 15.258 9.818 8.721 1.00 40.19 84 LYS A N 1
ATOM 620 C CA . LYS A 1 84 ? 16.568 9.886 9.380 1.00 40.19 84 LYS A CA 1
ATOM 621 C C . LYS A 1 84 ? 17.079 8.482 9.743 1.00 40.19 84 LYS A C 1
ATOM 623 O O . LYS A 1 84 ? 16.932 8.032 10.877 1.00 40.19 84 LYS A O 1
ATOM 628 N N . ARG A 1 85 ? 17.731 7.791 8.806 1.00 47.53 85 ARG A N 1
ATOM 629 C CA . ARG A 1 85 ? 18.489 6.568 9.077 1.00 47.53 85 ARG A CA 1
ATOM 630 C C . ARG A 1 85 ? 19.916 6.985 9.409 1.00 47.53 85 ARG A C 1
ATOM 632 O O . ARG A 1 85 ? 20.630 7.533 8.578 1.00 47.53 85 ARG A O 1
ATOM 639 N N . ASN A 1 86 ? 20.336 6.754 10.649 1.00 47.31 86 ASN A N 1
ATOM 640 C CA . ASN A 1 86 ? 21.579 7.291 11.213 1.00 47.31 86 ASN A CA 1
ATOM 641 C C . ASN A 1 86 ? 22.877 6.624 10.686 1.00 47.31 86 ASN A C 1
ATOM 643 O O . ASN A 1 86 ? 23.884 6.646 11.388 1.00 47.31 86 ASN A O 1
ATOM 647 N N . ARG A 1 87 ? 22.877 6.003 9.493 1.00 49.97 87 ARG A N 1
ATOM 648 C CA . ARG A 1 87 ? 24.064 5.435 8.820 1.00 49.97 87 ARG A CA 1
ATOM 649 C C . ARG A 1 87 ? 23.836 5.299 7.306 1.00 49.97 87 ARG A C 1
ATOM 651 O O . ARG A 1 87 ? 23.062 4.439 6.910 1.00 49.97 87 ARG A O 1
ATOM 658 N N . GLY A 1 88 ? 24.576 6.084 6.511 1.00 40.50 88 GLY A N 1
ATOM 659 C CA . GLY A 1 88 ? 24.899 5.840 5.091 1.00 40.50 88 GLY A CA 1
ATOM 660 C C . GLY A 1 88 ? 23.743 5.941 4.084 1.00 40.50 88 GLY A C 1
ATOM 661 O O . GLY A 1 88 ? 22.702 5.319 4.255 1.00 40.50 88 GLY A O 1
ATOM 662 N N . TRP A 1 89 ? 23.928 6.702 3.000 1.00 35.34 89 TRP A N 1
ATOM 663 C CA . TRP A 1 89 ? 22.884 6.936 1.996 1.00 35.34 89 TRP A CA 1
ATOM 664 C C . TRP A 1 89 ? 23.206 6.265 0.659 1.00 35.34 89 TRP A C 1
ATOM 666 O O . TRP A 1 89 ? 24.036 6.745 -0.110 1.00 35.34 89 TRP A O 1
ATOM 676 N N . LEU A 1 90 ? 22.490 5.182 0.373 1.00 37.28 90 LEU A N 1
ATOM 677 C CA . LEU A 1 90 ? 21.898 4.963 -0.943 1.00 37.28 90 LEU A CA 1
ATOM 678 C C . LEU A 1 90 ? 20.386 5.035 -0.710 1.00 37.28 90 LEU A C 1
ATOM 680 O O . LEU A 1 90 ? 19.867 4.283 0.118 1.00 37.28 90 LEU A O 1
ATOM 684 N N . VAL A 1 91 ? 19.698 5.968 -1.367 1.00 46.22 91 VAL A N 1
ATOM 685 C CA . VAL A 1 91 ? 18.232 5.942 -1.424 1.00 46.22 91 VAL A CA 1
ATOM 686 C C . VAL A 1 91 ? 17.774 5.073 -2.560 1.00 46.22 91 VAL A C 1
ATOM 688 O O . VAL A 1 91 ? 18.254 5.271 -3.677 1.00 46.22 91 VAL A O 1
ATOM 691 N N . PRO A 1 92 ? 16.794 4.197 -2.328 1.00 45.31 92 PRO A N 1
ATOM 692 C CA . PRO A 1 92 ? 15.974 3.749 -3.418 1.00 45.31 92 PRO A CA 1
ATOM 693 C C . PRO A 1 92 ? 14.981 4.841 -3.831 1.00 45.31 92 PRO A C 1
ATOM 695 O O . PRO A 1 92 ? 14.507 5.660 -3.045 1.00 45.31 92 PRO A O 1
ATOM 698 N N . VAL A 1 93 ? 14.720 4.846 -5.124 1.00 57.03 93 VAL A N 1
ATOM 699 C CA . VAL A 1 93 ? 13.656 5.572 -5.803 1.00 57.03 93 VAL A CA 1
ATOM 700 C C . VAL A 1 93 ? 12.347 4.840 -5.480 1.00 57.03 93 VAL A C 1
ATOM 702 O O . VAL A 1 93 ? 12.305 3.621 -5.635 1.00 57.03 93 VAL A O 1
ATOM 705 N N . GLY A 1 94 ? 11.305 5.528 -5.003 1.00 62.31 94 GLY A N 1
ATOM 706 C CA . GLY A 1 94 ? 10.145 4.856 -4.401 1.00 62.31 94 GLY A CA 1
ATOM 707 C C . GLY A 1 94 ? 8.788 5.365 -4.882 1.00 62.31 94 GLY A C 1
ATOM 708 O O . GLY A 1 94 ? 8.608 6.549 -5.171 1.00 62.31 94 GLY A O 1
ATOM 709 N N . LEU A 1 95 ? 7.828 4.448 -4.951 1.00 70.56 95 LEU A N 1
ATOM 710 C CA . LEU A 1 95 ? 6.398 4.696 -5.080 1.00 70.56 95 LEU A CA 1
ATOM 711 C C . LEU A 1 95 ? 5.769 4.705 -3.683 1.00 70.56 95 LEU A C 1
ATOM 713 O O . LEU A 1 95 ? 6.042 3.816 -2.882 1.00 70.56 95 LEU A O 1
ATOM 717 N N . SER A 1 96 ? 4.922 5.690 -3.406 1.00 73.62 96 SER A N 1
ATOM 718 C CA . SER A 1 96 ? 4.114 5.789 -2.193 1.00 73.62 96 SER A CA 1
ATOM 719 C C . SER A 1 96 ? 2.650 5.557 -2.542 1.00 73.62 96 SER A C 1
ATOM 721 O O . SER A 1 96 ? 2.082 6.296 -3.345 1.00 73.62 96 SER A O 1
ATOM 723 N N . ILE A 1 97 ? 2.041 4.564 -1.907 1.00 78.06 97 ILE A N 1
ATOM 724 C CA . ILE A 1 97 ? 0.621 4.234 -2.021 1.00 78.06 97 ILE A CA 1
ATOM 725 C C . ILE A 1 97 ? -0.042 4.550 -0.676 1.00 78.06 97 ILE A C 1
ATOM 727 O O . ILE A 1 97 ? 0.326 3.968 0.341 1.00 78.06 97 ILE A O 1
ATOM 731 N N . THR A 1 98 ? -1.006 5.468 -0.661 1.00 81.19 98 THR A N 1
ATOM 732 C CA . THR A 1 98 ? -1.784 5.839 0.528 1.00 81.19 98 THR A CA 1
ATOM 733 C C . THR A 1 98 ? -3.168 5.221 0.449 1.00 81.19 98 THR A C 1
ATOM 735 O O . THR A 1 98 ? -3.953 5.570 -0.434 1.00 81.19 98 THR A O 1
ATOM 738 N N . ILE A 1 99 ? -3.485 4.346 1.400 1.00 81.56 99 ILE A N 1
ATOM 739 C CA . ILE A 1 99 ? -4.791 3.696 1.511 1.00 81.56 99 ILE A CA 1
ATOM 740 C C . ILE A 1 99 ? -5.385 4.049 2.876 1.00 81.56 99 ILE A C 1
ATOM 742 O O . ILE A 1 99 ? -4.684 4.059 3.891 1.00 81.56 99 ILE A O 1
ATOM 746 N N . SER A 1 100 ? -6.676 4.357 2.903 1.00 82.38 100 SER A N 1
ATOM 747 C CA . SER A 1 100 ? -7.439 4.606 4.120 1.00 82.38 100 SER A CA 1
ATOM 748 C C . SER A 1 100 ? -8.484 3.511 4.321 1.00 82.38 100 SER A C 1
ATOM 750 O O . SER A 1 100 ? -8.845 2.784 3.395 1.00 82.38 100 SER A O 1
ATOM 752 N N . ARG A 1 101 ? -8.940 3.329 5.560 1.00 79.44 101 ARG A N 1
ATOM 753 C CA . ARG A 1 101 ? -10.026 2.398 5.881 1.00 79.44 101 ARG A CA 1
ATOM 754 C C . ARG A 1 101 ? -11.356 3.142 5.946 1.00 79.44 101 ARG A C 1
ATOM 756 O O . ARG A 1 101 ? -11.446 4.119 6.693 1.00 79.44 101 ARG A O 1
ATOM 763 N N . ARG A 1 102 ? -12.364 2.632 5.231 1.00 72.56 102 ARG A N 1
ATOM 764 C CA . ARG A 1 102 ? -13.737 3.163 5.228 1.00 72.56 102 ARG A CA 1
ATOM 765 C C . ARG A 1 102 ? -14.488 2.863 6.530 1.00 72.56 102 ARG A C 1
ATOM 767 O O . ARG A 1 102 ? -14.199 1.826 7.175 1.00 72.56 102 ARG A O 1
#

pLDDT: mean 72.75, std 18.12, range [35.34, 94.31]

Mean predicted aligned error: 14.06 Å

Radius of gyration: 23.07 Å; Cα contacts (8 Å, |Δi|>4): 112; chains: 1; bounding box: 40×27×80 Å

Sequence (102 aa):
MKGVATVAVISILMVSLIAGCGGVCGGVEVYTDSEQVINTTVNQEFIIALDSNPTTGYGWEASYDENMLSLEKEEYSPNIVQTKRNRGWLVPVGLSITISRR

Secondary structure (DSSP, 8-state):
-HHHHHHHHHHHHHHTTSTT--S---PPEEE--TT------TT-EEEEEEE--GGGT--------TTTEEEEEEEEESS------SS---PPPEEEEEEEE-

Foldseek 3Di:
DVVVVVVVVVVVVVVVPPVPPPPDPDDAAEAADPPDDDDDDAFHKHKYKYFDDCVVVDDDDDDDDPQFKDWPDKDWDQDDDPPPDPDDDDDGGIIITMMHTD

Nearest PDB structures (foldseek):
  8ucx-assembly1_A  TM=5.225E-01  e=2.660E-01  Escherichia coli
  4p68-assembly1_A  TM=4.933E-01  e=2.498E-01  Escherichia coli
  4p66-assembly1_A  TM=4.989E-01  e=3.643E-01  Escherichia coli
  4osg-assembly4_D  TM=4.973E-01  e=4.399E-01  Klebsiella pneumoniae CG43
  6pbd-assembly1_B  TM=3.191E-01  e=4.228E+00  Caulobacter vibrioides

Solvent-accessible surface area (backbone atoms only — not comparable to full-atom values): 6724 Å² total; per-residue (Å²): 116,75,66,60,56,54,54,55,55,56,56,58,61,62,63,68,72,67,82,67,87,78,79,68,92,75,70,72,51,77,42,72,61,91,85,63,84,84,88,80,57,78,76,41,56,37,32,45,42,41,80,54,58,65,92,77,76,52,83,89,78,92,83,78,61,70,89,53,34,43,82,78,45,78,49,78,34,88,68,57,78,85,71,89,65,98,69,83,89,82,79,66,32,27,32,39,37,30,40,30,30,104